Protein AF-D4D9A5-F1 (afdb_monomer)

Structure (mmCIF, N/CA/C/O backbone):
data_AF-D4D9A5-F1
#
_entry.id   AF-D4D9A5-F1
#
loop_
_atom_site.group_PDB
_atom_site.id
_atom_site.type_symbol
_atom_site.label_atom_id
_atom_site.label_alt_id
_atom_site.label_comp_id
_atom_site.label_asym_id
_atom_site.label_entity_id
_atom_site.label_seq_id
_atom_site.pdbx_PDB_ins_code
_atom_site.Cartn_x
_atom_site.Cartn_y
_atom_site.Cartn_z
_atom_site.occupancy
_atom_site.B_iso_or_equiv
_atom_site.auth_seq_id
_atom_site.auth_comp_id
_atom_site.auth_asym_id
_atom_site.auth_atom_id
_atom_site.pdbx_PDB_model_num
ATOM 1 N N . MET A 1 1 ? -16.777 16.433 31.630 1.00 54.97 1 MET A N 1
ATOM 2 C CA . MET A 1 1 ? -17.480 15.989 30.402 1.00 54.97 1 MET A CA 1
ATOM 3 C C . MET A 1 1 ? -18.555 14.936 30.682 1.00 54.97 1 MET A C 1
ATOM 5 O O . MET A 1 1 ? -19.695 15.190 30.323 1.00 54.97 1 MET A O 1
ATOM 9 N N . CYS A 1 2 ? -18.272 13.826 31.382 1.00 53.94 2 CYS A N 1
ATOM 10 C CA . CYS A 1 2 ? -19.287 12.786 31.656 1.00 53.94 2 CYS A CA 1
ATOM 11 C C . CYS A 1 2 ? -20.525 13.278 32.438 1.00 53.94 2 CYS A C 1
ATOM 13 O O . CYS A 1 2 ? -21.640 12.906 32.089 1.00 53.94 2 CYS A O 1
ATOM 15 N N . PHE A 1 3 ? -20.365 14.172 33.424 1.00 57.56 3 PHE A N 1
ATOM 16 C CA . PHE A 1 3 ? -21.502 14.730 34.181 1.00 57.56 3 PHE A CA 1
ATOM 17 C C . PHE A 1 3 ? -22.459 15.579 33.328 1.00 57.56 3 PHE A C 1
ATOM 19 O O . PHE A 1 3 ? -23.671 15.504 33.504 1.00 57.56 3 PHE A O 1
ATOM 26 N N . LEU A 1 4 ? -21.934 16.336 32.356 1.00 66.25 4 LEU A N 1
ATOM 27 C CA . LEU A 1 4 ? -22.755 17.142 31.445 1.00 66.25 4 LEU A CA 1
ATOM 28 C C . LEU A 1 4 ? -23.600 16.250 30.519 1.00 66.25 4 LEU A C 1
ATOM 30 O O . LEU A 1 4 ? -24.736 16.579 30.185 1.00 66.25 4 LEU A O 1
ATOM 34 N N . TYR A 1 5 ? -23.036 15.106 30.128 1.00 69.31 5 TYR A N 1
ATOM 35 C CA . TYR A 1 5 ? -23.661 14.153 29.221 1.00 69.31 5 TYR A CA 1
ATOM 36 C C . TYR A 1 5 ? -24.797 13.370 29.894 1.00 69.31 5 TYR A C 1
ATOM 38 O O . TYR A 1 5 ? -25.892 13.281 29.342 1.00 69.31 5 TYR A O 1
ATOM 46 N N . ILE A 1 6 ? -24.588 12.896 31.128 1.00 75.19 6 ILE A N 1
ATOM 47 C CA . ILE A 1 6 ? -25.651 12.263 31.929 1.00 75.19 6 ILE A CA 1
ATOM 48 C C . ILE A 1 6 ? -26.797 13.259 32.173 1.00 75.19 6 ILE A C 1
ATOM 50 O O . ILE A 1 6 ? -27.965 12.909 32.026 1.00 75.19 6 ILE A O 1
ATOM 54 N N . GLY A 1 7 ? -26.481 14.532 32.442 1.00 73.94 7 GLY A N 1
ATOM 55 C CA . GLY A 1 7 ? -27.490 15.584 32.593 1.00 73.94 7 GLY A CA 1
ATOM 56 C C . GLY A 1 7 ? -28.315 15.861 31.327 1.00 73.94 7 GLY A C 1
ATOM 57 O O . GLY A 1 7 ? -29.441 16.345 31.422 1.00 73.94 7 GLY A O 1
ATOM 58 N N . ALA A 1 8 ? -27.804 15.559 30.130 1.00 79.12 8 ALA A N 1
ATOM 59 C CA . ALA A 1 8 ? -28.603 15.616 28.905 1.00 79.12 8 ALA A CA 1
ATOM 60 C C . ALA A 1 8 ? -29.597 14.444 28.822 1.00 79.12 8 ALA A C 1
ATOM 62 O O . ALA A 1 8 ? -30.753 14.664 28.478 1.00 79.12 8 ALA A O 1
ATOM 63 N N . PHE A 1 9 ? -29.185 13.233 29.205 1.00 81.75 9 PHE A N 1
ATOM 64 C CA . PHE A 1 9 ? -30.050 12.045 29.184 1.00 81.75 9 PHE A CA 1
ATOM 65 C C . PHE A 1 9 ? -31.222 12.185 30.149 1.00 81.75 9 PHE A C 1
ATOM 67 O O . PHE A 1 9 ? -32.357 11.914 29.771 1.00 81.75 9 PHE A O 1
ATOM 74 N N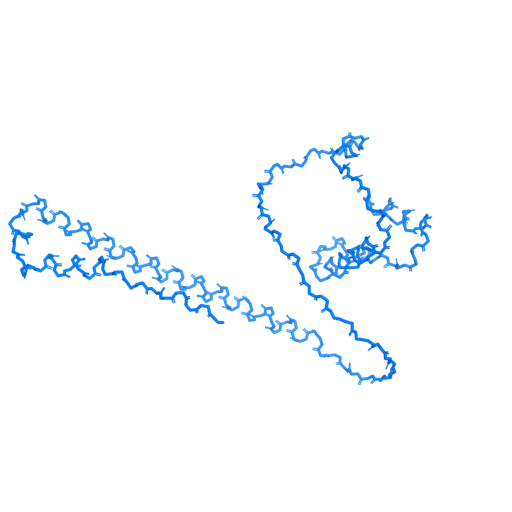 . VAL A 1 10 ? -30.962 12.705 31.351 1.00 80.31 10 VAL A N 1
ATOM 75 C CA . VAL A 1 10 ? -32.009 12.965 32.350 1.00 80.31 10 VAL A CA 1
ATOM 76 C C . VAL A 1 10 ? -33.008 14.012 31.849 1.00 80.31 10 VAL A C 1
ATOM 78 O O . VAL A 1 10 ? -34.214 13.814 31.954 1.00 80.31 10 VAL A O 1
ATOM 81 N N . ARG A 1 11 ? -32.536 15.114 31.246 1.00 82.56 11 ARG A N 1
ATOM 82 C CA . ARG A 1 11 ? -33.424 16.169 30.718 1.00 82.56 11 ARG A CA 1
ATOM 83 C C . ARG A 1 11 ? -34.292 15.703 29.552 1.00 82.56 11 ARG A C 1
ATOM 85 O O . ARG A 1 11 ? -35.411 16.182 29.411 1.00 82.56 11 ARG A O 1
ATOM 92 N N . HIS A 1 12 ? -33.774 14.797 28.730 1.00 80.56 12 HIS A N 1
ATOM 93 C CA . HIS A 1 12 ? -34.484 14.252 27.576 1.00 80.56 12 HIS A CA 1
ATOM 94 C C . HIS A 1 12 ? -35.182 12.914 27.867 1.00 80.56 12 HIS A C 1
ATOM 96 O O . HIS A 1 12 ? -35.665 12.291 26.928 1.00 80.56 12 HIS A O 1
ATOM 102 N N . GLN A 1 13 ? -35.259 12.497 29.141 1.00 82.00 13 GLN A N 1
ATOM 103 C CA . GLN A 1 13 ? -35.920 11.258 29.582 1.00 82.00 13 GLN A CA 1
ATOM 104 C C . GLN A 1 13 ? -35.441 10.021 28.802 1.00 82.00 13 GLN A C 1
ATOM 106 O O . GLN A 1 13 ? -36.220 9.180 28.361 1.00 82.00 13 GLN A O 1
ATOM 111 N N . ILE A 1 14 ? -34.128 9.935 28.581 1.00 83.25 14 ILE A N 1
ATOM 112 C CA . ILE A 1 14 ? -33.502 8.787 27.930 1.00 83.25 14 ILE A CA 1
ATOM 113 C C . ILE A 1 14 ? -33.142 7.770 29.017 1.00 83.25 14 ILE A C 1
ATOM 115 O O . ILE A 1 14 ? -32.101 7.891 29.663 1.00 83.25 14 ILE A O 1
ATOM 119 N N . ASP A 1 15 ? -33.965 6.731 29.169 1.00 75.81 15 ASP A N 1
ATOM 120 C CA . ASP A 1 15 ? -33.827 5.692 30.210 1.00 75.81 15 ASP A CA 1
ATOM 121 C C . ASP A 1 15 ? -32.641 4.729 30.011 1.00 75.81 15 ASP A C 1
ATOM 123 O O . ASP A 1 15 ? -32.442 3.787 30.782 1.00 75.81 15 ASP A O 1
ATOM 127 N N . ARG A 1 16 ? -31.820 4.929 28.972 1.00 78.94 16 ARG A N 1
ATOM 128 C CA . ARG A 1 16 ? -30.670 4.058 28.711 1.00 78.94 16 ARG A CA 1
ATOM 129 C C . ARG A 1 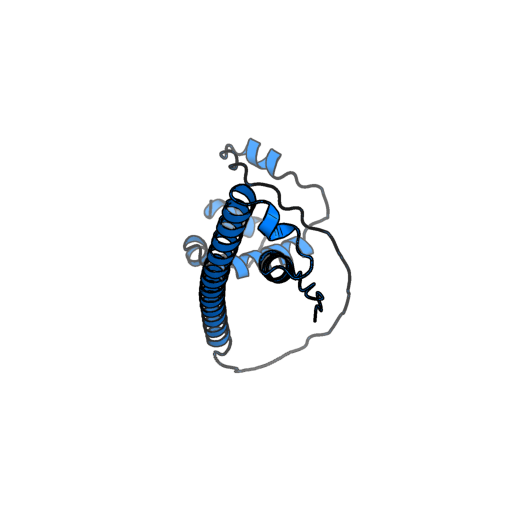16 ? -29.515 4.391 29.666 1.00 78.94 16 ARG A C 1
ATOM 131 O O . ARG A 1 16 ? -28.959 5.488 29.569 1.00 78.94 16 ARG A O 1
ATOM 138 N N . PRO A 1 17 ? -29.068 3.445 30.516 1.00 78.31 17 PRO A N 1
ATOM 139 C CA . PRO A 1 17 ? -27.918 3.672 31.381 1.00 78.31 17 PRO A CA 1
ATOM 140 C C . PRO A 1 17 ? -26.644 3.811 30.540 1.00 78.31 17 PRO A C 1
ATOM 142 O O . PRO A 1 17 ? -26.348 2.974 29.686 1.00 78.31 17 PRO A O 1
ATOM 145 N N . VAL A 1 18 ? -25.878 4.877 30.782 1.00 83.19 18 VAL A N 1
ATOM 146 C CA . VAL A 1 18 ? -24.609 5.134 30.087 1.00 83.19 18 VAL A CA 1
ATOM 147 C C . VAL A 1 18 ? -23.481 4.382 30.810 1.00 83.19 18 VAL A C 1
ATOM 149 O O . VAL A 1 18 ? -23.207 4.695 31.972 1.00 83.19 18 VAL A O 1
ATOM 152 N N . PRO A 1 19 ? -22.783 3.425 30.167 1.00 84.62 19 PRO A N 1
ATOM 153 C CA . PRO A 1 19 ? -21.727 2.636 30.807 1.00 84.62 19 PRO A CA 1
ATOM 154 C C . PRO A 1 19 ? -20.405 3.423 30.917 1.00 84.62 19 PRO A C 1
ATOM 156 O O . PRO A 1 19 ? -19.396 3.085 30.300 1.00 84.62 19 PRO A O 1
ATOM 159 N N . VAL A 1 20 ? -20.389 4.491 31.722 1.00 85.62 20 VAL A N 1
ATOM 160 C CA . VAL A 1 20 ? -19.269 5.455 31.814 1.00 85.62 20 VAL A CA 1
ATOM 161 C C . VAL A 1 20 ? -17.930 4.791 32.147 1.00 85.62 20 VAL A C 1
ATOM 163 O O . VAL A 1 20 ? -16.912 5.131 31.548 1.00 85.62 20 VAL A O 1
ATOM 166 N N . GLN A 1 21 ? -17.925 3.829 33.075 1.00 86.25 21 GLN A N 1
ATOM 167 C CA . GLN A 1 21 ? -16.709 3.125 33.510 1.00 86.25 21 GLN A CA 1
ATOM 168 C C . GLN A 1 21 ? -16.069 2.281 32.402 1.00 86.25 21 GLN A C 1
ATOM 170 O O . GLN A 1 21 ? -14.864 2.031 32.432 1.00 86.25 21 GLN A O 1
ATOM 175 N N . SER A 1 22 ? -16.860 1.850 31.423 1.00 85.25 22 SER A N 1
ATOM 176 C CA . SER A 1 22 ? -16.371 1.110 30.262 1.00 85.25 22 SER A CA 1
ATOM 177 C C . SER A 1 22 ? -15.905 2.065 29.163 1.00 85.25 22 SER A C 1
ATOM 179 O O . SER A 1 22 ? -14.823 1.888 28.607 1.00 85.25 22 SER A O 1
ATOM 181 N N . LEU A 1 23 ? -16.664 3.140 28.922 1.00 85.19 23 LEU A N 1
ATOM 182 C CA . LEU A 1 23 ? -16.341 4.150 27.908 1.00 85.19 23 LEU A CA 1
ATOM 183 C C . LEU A 1 23 ? -15.037 4.900 28.219 1.00 85.19 23 LEU A C 1
ATOM 185 O O . LEU A 1 23 ? -14.244 5.154 27.314 1.00 85.19 23 LEU A O 1
ATOM 189 N N . ILE A 1 24 ? -14.758 5.202 29.495 1.00 89.31 24 ILE A N 1
ATOM 190 C CA . ILE A 1 24 ? -13.523 5.907 29.890 1.00 89.31 24 ILE A CA 1
ATOM 191 C C . ILE A 1 24 ? -12.255 5.075 29.664 1.00 89.31 24 ILE A C 1
ATOM 193 O O . ILE A 1 24 ? -11.174 5.630 29.495 1.00 89.31 24 ILE A O 1
ATOM 197 N N . LYS A 1 25 ? -12.377 3.743 29.619 1.00 88.25 25 LYS A N 1
ATOM 198 C CA . LYS A 1 25 ? -11.259 2.836 29.317 1.00 88.25 25 LYS A CA 1
ATOM 199 C C . LYS A 1 25 ? -10.943 2.775 27.821 1.00 88.25 25 LYS A C 1
ATOM 201 O O . LYS A 1 25 ? -10.041 2.043 27.427 1.00 88.25 25 LYS A O 1
ATOM 206 N N . CYS A 1 26 ? -11.693 3.507 26.992 1.00 83.56 26 CYS A N 1
ATOM 207 C CA . CYS A 1 26 ? -11.536 3.571 25.541 1.00 83.56 26 CYS A CA 1
ATOM 208 C C . CYS A 1 26 ? -11.555 2.198 24.849 1.00 83.56 26 CYS A C 1
ATOM 210 O O . CYS A 1 26 ? -10.945 2.014 23.794 1.00 83.56 26 CYS A O 1
ATOM 212 N N . ARG A 1 27 ? -12.268 1.219 25.419 1.00 86.94 27 ARG A N 1
ATOM 213 C CA . ARG A 1 27 ? -12.383 -0.111 24.822 1.00 86.94 27 ARG A CA 1
ATOM 214 C C . ARG A 1 27 ? -13.246 -0.039 23.562 1.00 86.94 27 ARG A C 1
ATOM 216 O O . ARG A 1 27 ? -14.359 0.479 23.592 1.00 86.94 27 ARG A O 1
ATOM 223 N N . MET A 1 28 ? -12.746 -0.607 22.463 1.00 82.94 28 MET A N 1
ATOM 224 C CA . MET A 1 28 ? -13.393 -0.527 21.145 1.00 82.94 28 MET A CA 1
ATOM 225 C C . MET A 1 28 ? -14.834 -1.055 21.149 1.00 82.94 28 MET A C 1
ATOM 227 O O . MET A 1 28 ? -15.714 -0.423 20.582 1.00 82.94 28 MET A O 1
ATOM 231 N N . GLN A 1 29 ? -15.075 -2.187 21.813 1.00 86.94 29 GLN A N 1
ATOM 232 C CA . GLN A 1 29 ? -16.387 -2.841 21.854 1.00 86.94 29 GLN A CA 1
ATOM 233 C C . GLN A 1 29 ? -17.444 -1.967 22.547 1.00 86.94 29 GLN A C 1
ATOM 235 O O . GLN A 1 29 ? -18.483 -1.682 21.958 1.00 86.94 29 GLN A O 1
ATOM 240 N N . ASP A 1 30 ? -17.137 -1.460 23.745 1.00 86.38 30 ASP A N 1
ATOM 241 C CA . ASP A 1 30 ? -18.063 -0.625 24.520 1.00 86.38 30 ASP A CA 1
ATOM 242 C C . ASP A 1 30 ? -18.349 0.710 23.808 1.00 86.38 30 ASP A C 1
ATOM 244 O O . ASP A 1 30 ? -19.488 1.176 23.760 1.00 86.38 30 ASP A O 1
ATOM 248 N N . ASN A 1 31 ? -17.319 1.309 23.197 1.00 88.94 31 ASN A N 1
ATOM 249 C CA . ASN A 1 31 ? -17.465 2.535 22.413 1.00 88.94 31 ASN A CA 1
ATOM 250 C C . ASN A 1 31 ? -18.299 2.318 21.145 1.00 88.94 31 ASN A C 1
ATOM 252 O O . ASN A 1 31 ? -19.144 3.151 20.816 1.00 88.94 31 ASN A O 1
ATOM 256 N N . LEU A 1 32 ? -18.085 1.211 20.433 1.00 90.31 32 LEU A N 1
ATOM 257 C CA . LEU A 1 32 ? -18.800 0.916 19.195 1.00 90.31 32 LEU A CA 1
ATOM 258 C C . LEU A 1 32 ? -20.279 0.617 19.458 1.00 90.31 32 LEU A C 1
ATOM 260 O O . LEU A 1 32 ? -21.134 1.177 18.773 1.00 90.31 32 LEU A O 1
ATOM 264 N N . GLU A 1 33 ? -20.597 -0.191 20.472 1.00 89.00 33 GLU A N 1
ATOM 265 C CA . GLU A 1 33 ? -21.984 -0.465 20.873 1.00 89.00 33 GLU A CA 1
ATOM 266 C C . GLU A 1 33 ? -22.716 0.828 21.270 1.00 89.00 33 GLU A C 1
ATOM 268 O O . GLU A 1 33 ? -23.883 1.057 20.926 1.00 89.00 33 GLU A O 1
ATOM 273 N N . PHE A 1 34 ? -22.017 1.718 21.973 1.00 88.38 34 PHE A N 1
ATOM 274 C CA . PHE A 1 34 ? -22.566 3.005 22.359 1.00 88.38 34 PHE A CA 1
ATOM 275 C C . PHE A 1 34 ? -22.833 3.914 21.148 1.00 88.38 34 PHE A C 1
ATOM 277 O O . PHE A 1 34 ? -23.926 4.476 21.037 1.00 88.38 34 PHE A O 1
ATOM 284 N N . LEU A 1 35 ? -21.893 4.001 20.201 1.00 89.31 35 LEU A N 1
ATOM 285 C CA . LEU A 1 35 ? -22.040 4.787 18.970 1.00 89.31 35 LEU A CA 1
ATOM 286 C C . LEU A 1 35 ? -23.138 4.252 18.044 1.00 89.31 35 LEU A C 1
ATOM 288 O O . LEU A 1 35 ? -23.902 5.043 17.491 1.00 89.31 35 LEU A O 1
ATOM 292 N N . GLN A 1 36 ? -23.259 2.931 17.899 1.00 89.69 36 GLN A N 1
ATOM 293 C CA . GLN A 1 36 ? -24.321 2.305 17.103 1.00 89.69 36 GLN A CA 1
ATOM 294 C C . GLN A 1 36 ? -25.707 2.703 17.613 1.00 89.69 36 GLN A C 1
ATOM 296 O O . GLN A 1 36 ? -26.602 3.041 16.834 1.00 89.69 36 GLN A O 1
ATOM 301 N N . TRP A 1 37 ? -25.877 2.724 18.933 1.00 90.44 37 TRP A N 1
ATOM 302 C CA . TRP A 1 37 ? -27.119 3.194 19.525 1.00 90.44 37 TRP A CA 1
ATOM 303 C C . TRP A 1 37 ? -27.328 4.700 19.336 1.00 90.44 37 TRP A C 1
ATOM 305 O O . TRP A 1 37 ? -28.439 5.091 18.982 1.00 90.44 37 TRP A O 1
ATOM 315 N N . ILE A 1 38 ? -26.294 5.538 19.505 1.00 89.94 38 ILE A N 1
ATOM 316 C CA . ILE A 1 38 ? -26.411 6.987 19.250 1.00 89.94 38 ILE A CA 1
ATOM 317 C C . ILE A 1 38 ? -26.873 7.232 17.816 1.00 89.94 38 ILE A C 1
ATOM 319 O O . ILE A 1 38 ? -27.766 8.047 17.605 1.00 89.94 38 ILE A O 1
ATOM 323 N N . LYS A 1 39 ? -26.314 6.510 16.837 1.00 89.06 39 LYS A N 1
ATOM 324 C CA . LYS A 1 39 ? -26.726 6.626 15.435 1.00 89.06 39 LYS A CA 1
ATOM 325 C C . LYS A 1 39 ? -28.200 6.279 15.257 1.00 89.06 39 LYS A C 1
ATOM 327 O O . LYS A 1 39 ? -28.934 7.055 14.656 1.00 89.06 39 LYS A O 1
ATOM 332 N N . ARG A 1 40 ? -28.651 5.163 15.832 1.00 87.62 40 ARG A N 1
ATOM 333 C CA . ARG A 1 40 ? -30.063 4.763 15.777 1.00 87.62 40 ARG A CA 1
ATOM 334 C C . ARG A 1 40 ? -30.983 5.789 16.444 1.00 87.62 40 ARG A C 1
ATOM 336 O O . ARG A 1 40 ? -32.047 6.076 15.911 1.00 87.62 40 ARG A O 1
ATOM 343 N N . HIS A 1 41 ? -30.587 6.332 17.591 1.00 87.06 41 HIS A N 1
ATOM 344 C CA . HIS A 1 41 ? -31.337 7.382 18.276 1.00 87.06 41 HIS A CA 1
ATOM 345 C C . HIS A 1 41 ? -31.387 8.663 17.428 1.00 87.06 41 HIS A C 1
ATOM 347 O O . HIS A 1 41 ? -32.447 9.252 17.255 1.00 87.06 41 HIS A O 1
ATOM 353 N N . TRP A 1 42 ? -30.260 9.078 16.849 1.00 87.50 42 TRP A N 1
ATOM 354 C CA . TRP A 1 42 ? -30.200 10.229 15.950 1.00 87.50 42 TRP A CA 1
ATOM 355 C C . TRP A 1 42 ? -31.148 10.063 14.763 1.00 87.50 42 TRP A C 1
ATOM 357 O O . TRP A 1 42 ? -31.962 10.940 14.511 1.00 87.50 42 TRP A O 1
ATOM 367 N N . ASP A 1 43 ? -31.118 8.912 14.097 1.00 88.44 43 ASP A N 1
ATOM 368 C CA . ASP A 1 43 ? -31.969 8.652 12.931 1.00 88.44 43 ASP A CA 1
ATOM 369 C C . ASP A 1 43 ? -33.465 8.692 13.249 1.00 88.44 43 ASP A C 1
ATOM 371 O O . ASP A 1 43 ? -34.268 9.029 12.386 1.00 88.44 43 ASP A O 1
ATOM 375 N N . GLN A 1 44 ? -33.846 8.337 14.476 1.00 89.25 44 GLN A N 1
ATOM 376 C CA . GLN A 1 44 ? -35.244 8.310 14.905 1.00 89.25 44 GLN A CA 1
ATOM 377 C C . GLN A 1 44 ? -35.766 9.682 15.334 1.00 89.25 44 GLN A C 1
ATOM 379 O O . GLN A 1 44 ? -36.937 9.977 15.111 1.00 89.25 44 GLN A O 1
ATOM 384 N N . TYR A 1 45 ? -34.924 10.500 15.967 1.00 86.31 45 TYR A N 1
ATOM 385 C CA . TYR A 1 45 ? -35.357 11.736 16.626 1.00 86.31 45 TYR A CA 1
ATOM 386 C C . TYR A 1 45 ? -34.863 13.014 15.944 1.00 86.31 45 TYR A C 1
ATOM 388 O O . TYR A 1 45 ? -35.251 14.105 16.360 1.00 86.31 45 TYR A O 1
ATOM 396 N N . TYR A 1 46 ? -34.008 12.921 14.923 1.00 87.94 46 TYR A N 1
ATOM 397 C CA . TYR A 1 46 ? -33.509 14.100 14.229 1.00 87.94 46 TYR A CA 1
ATOM 398 C C . TYR A 1 46 ? -34.554 14.658 13.249 1.00 87.94 46 TYR A C 1
ATOM 400 O O . TYR A 1 46 ? -34.911 13.976 12.290 1.00 87.94 46 TYR A O 1
ATOM 408 N N . PRO A 1 47 ? -35.012 15.913 13.425 1.00 86.31 47 PRO A N 1
ATOM 409 C CA . PRO A 1 47 ? -36.064 16.499 12.594 1.00 86.31 47 PRO A CA 1
ATOM 410 C C . PRO A 1 47 ? -35.579 16.971 11.209 1.00 86.31 47 PRO A C 1
ATOM 412 O O . PRO A 1 47 ? -36.375 17.519 10.454 1.00 86.31 47 PRO A O 1
ATOM 415 N N . GLY A 1 48 ? -34.295 16.783 10.866 1.00 81.00 48 GLY A N 1
ATOM 416 C CA . GLY A 1 48 ? -33.755 17.089 9.533 1.00 81.00 48 GLY A CA 1
ATOM 417 C C . GLY A 1 48 ? -33.292 18.535 9.300 1.00 81.00 48 GLY A C 1
ATOM 418 O O . GLY A 1 48 ? -33.256 18.972 8.156 1.00 81.00 48 GLY A O 1
ATOM 419 N N . GLY A 1 49 ? -32.954 19.289 10.353 1.00 88.00 49 GLY A N 1
ATOM 420 C CA . GLY A 1 49 ? -32.418 20.656 10.229 1.00 88.00 49 GLY A CA 1
ATOM 421 C C . GLY A 1 49 ? -30.925 20.715 9.877 1.00 88.00 49 GLY A C 1
ATOM 422 O O . GLY A 1 49 ? -30.270 19.690 9.752 1.00 88.00 49 GLY A O 1
ATOM 423 N N . GLU A 1 50 ? -30.355 21.914 9.767 1.00 86.81 50 GLU A N 1
ATOM 424 C CA . GLU A 1 50 ? -28.898 22.089 9.687 1.00 86.81 50 GLU A CA 1
ATOM 425 C C . GLU A 1 50 ? -28.290 22.158 11.097 1.00 86.81 50 GLU A C 1
ATOM 427 O O . GLU A 1 50 ? -28.824 22.817 11.993 1.00 86.81 50 GLU A O 1
ATOM 432 N N . TYR A 1 51 ? -27.169 21.466 11.320 1.00 86.69 51 TYR A N 1
ATOM 433 C CA . TYR A 1 51 ? -26.446 21.487 12.594 1.00 86.69 51 TYR A CA 1
ATOM 434 C C . TYR A 1 51 ? -24.976 21.871 12.386 1.00 86.69 51 TYR A C 1
ATOM 436 O O . TYR A 1 51 ? -24.170 21.054 11.945 1.00 86.69 51 TYR A O 1
ATOM 444 N N . ASP A 1 52 ? -24.611 23.103 12.757 1.00 86.62 52 ASP A N 1
ATOM 445 C CA . ASP A 1 52 ? -23.216 23.560 12.747 1.00 86.62 52 ASP A CA 1
ATOM 446 C C . ASP A 1 52 ? -22.509 23.231 14.074 1.00 86.62 52 ASP A C 1
ATOM 448 O O . ASP A 1 52 ? -22.610 23.939 15.083 1.00 86.62 52 ASP A O 1
ATOM 452 N N . ALA A 1 53 ? -21.742 22.142 14.066 1.00 80.81 53 ALA A N 1
ATOM 453 C CA . ALA A 1 53 ? -20.958 21.705 15.217 1.00 80.81 53 ALA A CA 1
ATOM 454 C C . ALA A 1 53 ? -19.762 22.629 15.536 1.00 80.81 53 ALA A C 1
ATOM 456 O O . ALA A 1 53 ? -19.336 22.709 16.695 1.00 80.81 53 ALA A O 1
ATOM 457 N N . VAL A 1 54 ? -19.199 23.316 14.537 1.00 81.50 54 VAL A N 1
ATOM 458 C CA . VAL A 1 54 ? -17.984 24.133 14.684 1.00 81.50 54 VAL A CA 1
ATOM 459 C C . VAL A 1 54 ? -18.318 25.451 15.371 1.00 81.50 54 VAL A C 1
ATOM 461 O O . VAL A 1 54 ? -17.645 25.813 16.344 1.00 81.50 54 VAL A O 1
ATOM 464 N N . ALA A 1 55 ? -19.385 26.132 14.944 1.00 84.56 55 ALA A N 1
ATOM 465 C CA . ALA A 1 55 ? -19.856 27.348 15.610 1.00 84.56 55 ALA A CA 1
ATOM 466 C C . ALA A 1 55 ? -20.220 27.087 17.081 1.00 84.56 55 ALA A C 1
ATOM 468 O O . ALA A 1 55 ? -19.839 27.852 17.970 1.00 84.56 55 ALA A O 1
ATOM 469 N N . ARG A 1 56 ? -20.872 25.952 17.365 1.00 82.50 56 ARG A N 1
ATOM 470 C CA . ARG A 1 56 ? -21.251 25.546 18.730 1.00 82.50 56 ARG A CA 1
ATOM 471 C C . ARG A 1 56 ? -20.048 25.318 19.645 1.00 82.50 56 ARG A C 1
ATOM 473 O O . ARG A 1 56 ? -20.115 25.660 20.823 1.00 82.50 56 ARG A O 1
ATOM 480 N N . ARG A 1 57 ? -18.953 24.760 19.116 1.00 78.50 57 ARG A N 1
ATOM 481 C CA . ARG A 1 57 ? -17.718 24.514 19.877 1.00 78.50 57 ARG A CA 1
ATOM 482 C C . ARG A 1 57 ? -16.927 25.799 20.140 1.00 78.50 57 ARG A C 1
ATOM 484 O O . ARG A 1 57 ? -16.364 25.948 21.223 1.00 78.50 57 ARG A O 1
ATOM 491 N N . LYS A 1 58 ? -16.918 26.744 19.190 1.00 72.06 58 LYS A N 1
ATOM 492 C CA . LYS A 1 58 ? -16.293 28.069 19.382 1.00 72.06 58 LYS A CA 1
ATOM 493 C C . LYS A 1 58 ? -16.932 28.838 20.545 1.00 72.06 58 LYS A C 1
ATOM 495 O O . LYS A 1 58 ? -16.217 29.474 21.309 1.00 72.06 58 LYS A O 1
ATOM 500 N N . GLY A 1 59 ? -18.246 28.703 20.738 1.00 61.56 59 GLY A N 1
ATOM 501 C CA . GLY A 1 59 ? -18.956 29.290 21.881 1.00 61.56 59 GLY A CA 1
ATOM 502 C C . GLY A 1 59 ? -18.706 28.606 23.234 1.00 61.56 59 GLY A C 1
ATOM 503 O O . GLY A 1 59 ? -19.084 29.160 24.260 1.00 61.56 59 GLY A O 1
ATOM 504 N N . SER A 1 60 ? -18.080 27.420 23.265 1.00 63.81 60 SER A N 1
ATOM 505 C CA . SER A 1 60 ? -17.847 26.642 24.494 1.00 63.81 60 SER A CA 1
ATOM 506 C C . SER A 1 60 ? -16.399 26.680 25.003 1.00 63.81 60 SER A C 1
ATOM 508 O O . SER A 1 60 ? -16.062 25.905 25.896 1.00 63.81 60 SER A O 1
ATOM 510 N N . GLY A 1 61 ? -15.527 27.517 24.421 1.00 58.09 61 GLY A N 1
ATOM 511 C CA . GLY A 1 61 ? -14.131 27.688 24.859 1.00 58.09 61 GLY A CA 1
ATOM 512 C C . GLY A 1 61 ? -13.231 26.454 24.689 1.00 58.09 61 GLY A C 1
ATOM 513 O O . GLY A 1 61 ? -12.181 26.370 25.319 1.00 58.09 61 GLY A O 1
ATOM 514 N N . ALA A 1 62 ? -13.633 25.473 23.874 1.00 56.44 62 ALA A N 1
ATOM 515 C CA . ALA A 1 62 ? -12.847 24.259 23.655 1.00 56.44 62 ALA A CA 1
ATOM 516 C C . ALA A 1 62 ? -11.718 24.504 22.630 1.00 56.44 62 ALA A C 1
ATOM 518 O O . ALA A 1 62 ? -11.944 25.222 21.651 1.00 56.44 62 ALA A O 1
ATOM 519 N N . PRO A 1 63 ? -10.526 23.897 22.809 1.00 55.09 63 PRO A N 1
ATOM 520 C CA . PRO A 1 63 ? -9.398 24.094 21.904 1.00 55.09 63 PRO A CA 1
ATOM 521 C C . PRO A 1 63 ? -9.732 23.631 20.473 1.00 55.09 63 PRO A C 1
ATOM 523 O O . PRO A 1 63 ? -10.511 22.681 20.293 1.00 55.09 63 PRO A O 1
ATOM 526 N N . PRO A 1 64 ? -9.177 24.300 19.444 1.00 57.09 64 PRO A N 1
ATOM 527 C CA . PRO A 1 64 ? -9.442 23.956 18.053 1.00 57.09 64 PRO A CA 1
ATOM 528 C C . PRO A 1 64 ? -8.938 22.535 17.739 1.00 57.09 64 PRO A C 1
ATOM 530 O O . PRO A 1 64 ? -7.896 22.128 18.258 1.00 57.09 64 PRO A O 1
ATOM 533 N N . PRO A 1 65 ? -9.659 21.754 16.913 1.00 55.47 65 PRO A N 1
ATOM 534 C CA . PRO A 1 65 ? -9.177 20.447 16.484 1.00 55.47 65 PRO A CA 1
ATOM 535 C C . PRO A 1 65 ? -7.919 20.605 15.618 1.00 55.47 65 PRO A C 1
ATOM 537 O O . PRO A 1 65 ? -7.861 21.483 14.758 1.00 55.47 65 PRO A O 1
ATOM 540 N N . ALA A 1 66 ? -6.927 19.736 15.829 1.00 54.66 66 ALA A N 1
ATOM 541 C CA . ALA A 1 66 ? -5.7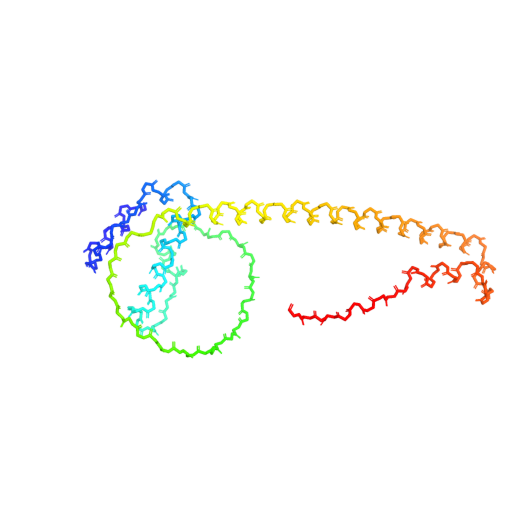96 19.601 14.918 1.00 54.66 66 ALA A CA 1
ATOM 542 C C . ALA A 1 66 ? -6.315 19.185 13.531 1.00 54.66 66 ALA A C 1
ATOM 544 O O . ALA A 1 66 ? -7.139 18.275 13.423 1.00 54.66 66 ALA A O 1
ATOM 545 N N . ALA A 1 67 ? -5.865 19.874 12.482 1.00 49.56 67 ALA A N 1
ATOM 546 C CA . ALA A 1 67 ? -6.264 19.615 11.105 1.00 49.56 67 ALA A CA 1
ATOM 547 C C . ALA A 1 67 ? -5.813 18.206 10.669 1.00 49.56 67 ALA A C 1
ATOM 549 O O . ALA A 1 67 ? -4.655 17.993 10.326 1.00 49.56 67 ALA A O 1
ATOM 550 N N . GLY A 1 68 ? -6.731 17.238 10.707 1.00 45.00 68 GLY A N 1
ATOM 551 C CA . GLY A 1 68 ? -6.566 15.904 10.129 1.00 45.00 68 GLY A CA 1
ATOM 552 C C . GLY A 1 68 ? -7.324 15.825 8.806 1.00 45.00 68 GLY A C 1
ATOM 553 O O . GLY A 1 68 ? -8.523 16.093 8.774 1.00 45.00 68 GLY A O 1
ATOM 554 N N . GLY A 1 69 ? -6.602 15.520 7.727 1.00 43.69 69 GLY A N 1
ATOM 555 C CA . GLY A 1 69 ? -7.038 15.642 6.336 1.00 43.69 69 GLY A CA 1
ATOM 556 C C . GLY A 1 69 ? -8.356 14.952 5.970 1.00 43.69 69 GLY A C 1
ATOM 557 O O . GLY A 1 69 ? -8.706 13.883 6.470 1.00 43.69 69 GLY A O 1
ATOM 558 N N . ALA A 1 70 ? -9.063 15.594 5.041 1.00 44.25 70 ALA A N 1
ATOM 559 C CA . ALA A 1 70 ? -10.289 15.118 4.426 1.00 44.25 70 ALA A CA 1
ATOM 560 C C . ALA A 1 70 ? -10.086 13.756 3.744 1.00 44.25 70 ALA A C 1
ATOM 56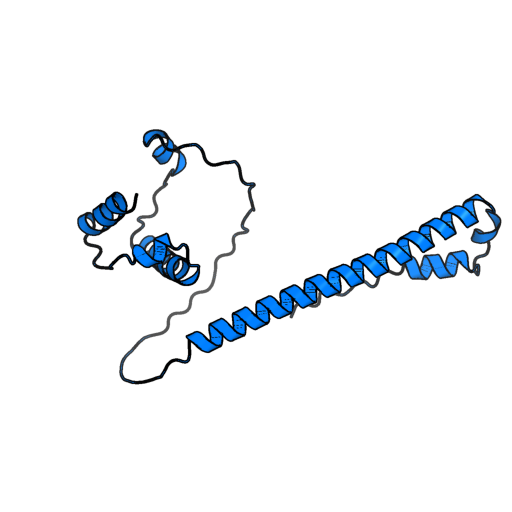2 O O . ALA A 1 70 ? -9.186 13.583 2.925 1.00 44.25 70 ALA A O 1
ATOM 563 N N . ARG A 1 71 ? -10.975 12.803 4.031 1.00 42.06 71 ARG A N 1
ATOM 564 C CA . ARG A 1 71 ? -11.228 11.666 3.144 1.00 42.06 71 ARG A CA 1
ATOM 565 C C . ARG A 1 71 ? -12.664 11.770 2.653 1.00 42.06 71 ARG A C 1
ATOM 567 O O . ARG A 1 71 ? -13.603 11.607 3.427 1.00 42.06 71 ARG A O 1
ATOM 574 N N . SER A 1 72 ? -12.797 12.113 1.376 1.00 42.34 72 SER A N 1
ATOM 575 C CA . SER A 1 72 ? -14.053 12.189 0.637 1.00 42.34 72 SER A CA 1
ATOM 576 C C . SER A 1 72 ? -14.774 10.841 0.680 1.00 42.34 72 SER A C 1
ATOM 578 O O . SER A 1 72 ? -14.278 9.850 0.152 1.00 42.34 72 SER A O 1
ATOM 580 N N . GLY A 1 73 ? -15.938 10.799 1.329 1.00 41.12 73 GLY A N 1
ATOM 581 C CA . GLY A 1 73 ? -16.841 9.654 1.285 1.00 41.12 73 GLY A CA 1
ATOM 582 C C . GLY A 1 73 ? -17.772 9.790 0.088 1.00 41.12 73 GLY A C 1
ATOM 583 O O . GLY A 1 73 ? -18.594 10.704 0.052 1.00 41.12 73 GLY A O 1
ATOM 584 N N . THR A 1 74 ? -17.623 8.897 -0.891 1.00 38.00 74 THR A N 1
ATOM 585 C CA . THR A 1 74 ? -18.568 8.777 -2.001 1.00 38.00 74 THR A CA 1
ATOM 586 C C . THR A 1 74 ? -19.926 8.329 -1.466 1.00 38.00 74 THR A C 1
ATOM 588 O O . THR A 1 74 ? -20.028 7.461 -0.597 1.00 38.00 74 THR A O 1
ATOM 591 N N . SER A 1 75 ? -20.973 8.965 -1.965 1.00 54.19 75 SER A N 1
ATOM 592 C CA . SER A 1 75 ? -22.363 8.672 -1.658 1.00 54.19 75 SER A CA 1
ATOM 593 C C . SER A 1 75 ? -22.857 7.541 -2.558 1.00 54.19 75 SER A C 1
ATOM 595 O O . SER A 1 75 ? -22.655 7.557 -3.766 1.00 54.19 75 SER A O 1
ATOM 597 N N . SER A 1 76 ? -23.549 6.561 -1.984 1.00 39.09 76 SER A N 1
ATOM 598 C CA . SER A 1 76 ? -24.556 5.791 -2.717 1.00 39.09 76 SER A CA 1
ATOM 599 C C . SER A 1 76 ? -25.574 5.217 -1.737 1.00 39.09 76 SER A C 1
ATOM 601 O O . SER A 1 76 ? -25.296 4.370 -0.892 1.00 39.09 76 SER A O 1
ATOM 603 N N . ALA A 1 77 ? -26.772 5.779 -1.832 1.00 50.06 77 ALA A N 1
ATOM 604 C CA . ALA A 1 77 ? -27.997 5.261 -1.263 1.00 50.06 77 ALA A CA 1
ATOM 605 C C . ALA A 1 77 ? -28.552 4.169 -2.182 1.00 50.06 77 ALA A C 1
ATOM 607 O O . ALA A 1 77 ? -28.485 4.337 -3.396 1.00 50.06 77 ALA A O 1
ATOM 608 N N . THR A 1 78 ? -29.145 3.112 -1.619 1.00 39.78 78 THR A N 1
ATOM 609 C CA . THR A 1 78 ? -30.429 2.482 -2.018 1.00 39.78 78 THR A CA 1
ATOM 610 C C . THR A 1 78 ? -30.572 1.104 -1.362 1.00 39.78 78 THR A C 1
ATOM 612 O O . THR A 1 78 ? -29.587 0.403 -1.168 1.00 39.78 78 THR A O 1
ATOM 615 N N . GLY A 1 79 ? -31.810 0.689 -1.060 1.00 35.66 79 GLY A N 1
ATOM 616 C CA . GLY A 1 79 ? -32.125 -0.743 -0.953 1.00 35.66 79 GLY A CA 1
ATOM 617 C C . GLY A 1 79 ? -32.907 -1.207 0.274 1.00 35.66 79 GLY A C 1
ATOM 618 O O . GLY A 1 79 ? -32.427 -2.003 1.068 1.00 35.66 79 GLY A O 1
ATOM 619 N N . THR A 1 80 ? -34.145 -0.745 0.381 1.00 45.69 80 THR A N 1
ATOM 620 C CA . THR A 1 80 ? -35.29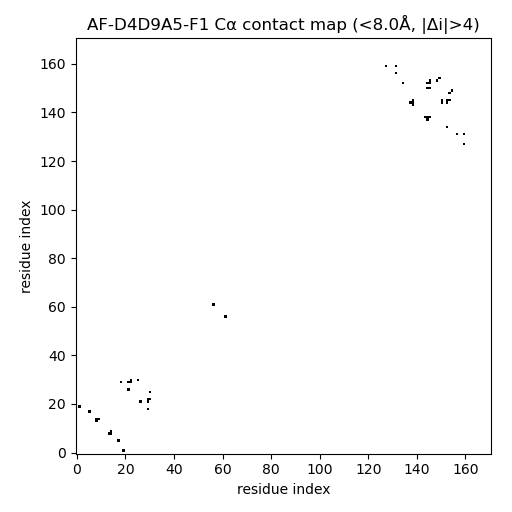4 -1.323 1.095 1.00 45.69 80 THR A CA 1
ATOM 621 C C . THR A 1 80 ? -35.266 -2.855 1.252 1.00 45.69 80 THR A C 1
ATOM 623 O O . THR A 1 80 ? -35.131 -3.554 0.250 1.00 45.69 80 THR A O 1
ATOM 626 N N . ARG A 1 81 ? -35.572 -3.379 2.454 1.00 39.38 81 ARG A N 1
ATOM 627 C CA . ARG A 1 81 ? -36.539 -4.486 2.652 1.00 39.38 81 ARG A CA 1
ATOM 628 C C . ARG A 1 81 ? -36.915 -4.680 4.129 1.00 39.38 81 ARG A C 1
ATOM 630 O O . ARG A 1 81 ? -36.091 -4.695 5.032 1.00 39.38 81 ARG A O 1
ATOM 637 N N . ARG A 1 82 ? -38.227 -4.789 4.317 1.00 47.81 82 ARG A N 1
ATOM 638 C CA . ARG A 1 82 ? -39.020 -4.937 5.542 1.00 47.81 82 ARG A CA 1
ATOM 639 C C . ARG A 1 82 ? -39.126 -6.422 5.913 1.00 47.81 82 ARG A C 1
ATOM 641 O O . ARG A 1 82 ? -39.329 -7.232 5.015 1.00 47.81 82 ARG A O 1
ATOM 648 N N . GLY A 1 83 ? -39.077 -6.767 7.203 1.00 34.81 83 GLY A N 1
ATOM 649 C CA . GLY A 1 83 ? -39.281 -8.147 7.667 1.00 34.81 83 GLY A CA 1
ATOM 650 C C . GLY A 1 83 ? -39.427 -8.280 9.188 1.00 34.81 83 GLY A C 1
ATOM 651 O O . GLY A 1 83 ? -38.443 -8.416 9.896 1.00 34.81 83 GLY A O 1
ATOM 652 N N . THR A 1 84 ? -40.675 -8.166 9.648 1.00 39.81 84 THR A N 1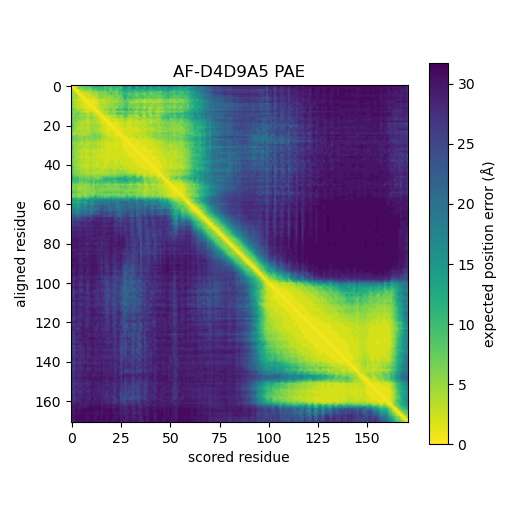
ATOM 653 C CA . THR A 1 84 ? -41.337 -8.788 10.820 1.00 39.81 84 THR A CA 1
ATOM 654 C C . THR A 1 84 ? -40.503 -9.460 11.932 1.00 39.81 84 THR A C 1
ATOM 656 O O . THR A 1 84 ? -39.856 -10.478 11.709 1.00 39.81 84 THR A O 1
ATOM 659 N N . THR A 1 85 ? -40.675 -8.995 13.174 1.00 42.84 85 THR A N 1
ATOM 660 C CA . THR A 1 85 ? -40.533 -9.799 14.410 1.00 42.84 85 THR A CA 1
ATOM 661 C C . THR A 1 85 ? -41.820 -10.615 14.641 1.00 42.84 85 THR A C 1
ATOM 663 O O . THR A 1 85 ? -42.879 -10.159 14.198 1.00 42.84 85 THR A O 1
ATOM 666 N N . PRO A 1 86 ? -41.782 -11.806 15.291 1.00 53.41 86 PRO A N 1
ATOM 667 C CA . PRO A 1 86 ? -41.905 -11.842 16.759 1.00 53.41 86 PRO A CA 1
ATOM 668 C C . PRO A 1 86 ? -41.242 -13.034 17.513 1.00 53.41 86 PRO A C 1
ATOM 670 O O . PRO A 1 86 ? -41.236 -14.173 17.070 1.00 53.41 86 PRO A O 1
ATOM 673 N N . THR A 1 87 ? -40.790 -12.720 18.734 1.00 40.75 87 THR A N 1
ATOM 674 C CA . THR A 1 87 ? -41.038 -13.443 20.005 1.00 40.75 87 THR A CA 1
ATOM 675 C C . THR A 1 87 ? -40.370 -14.794 20.358 1.00 40.75 87 THR A C 1
ATOM 677 O O . THR A 1 87 ? -40.589 -15.838 19.760 1.00 40.75 87 THR A O 1
ATOM 680 N N . SER A 1 88 ? -39.748 -14.739 21.546 1.00 36.62 88 SER A N 1
ATOM 681 C CA . SER A 1 88 ? -39.650 -15.731 22.636 1.00 36.62 88 SER A CA 1
ATOM 682 C C . SER A 1 88 ? -38.499 -16.741 22.728 1.00 36.62 88 SER A C 1
ATOM 684 O O . SER A 1 88 ? -38.274 -17.586 21.877 1.00 36.62 88 SER A O 1
ATOM 686 N N . ALA A 1 89 ? -37.930 -16.679 23.938 1.00 35.25 89 ALA A N 1
ATOM 687 C CA . ALA A 1 89 ? -37.501 -17.769 24.803 1.00 35.25 89 ALA A CA 1
ATOM 688 C C . ALA A 1 89 ? -36.118 -18.404 24.588 1.00 35.25 89 ALA A C 1
ATOM 690 O O . ALA A 1 89 ? -35.846 -19.120 23.637 1.00 35.25 89 ALA A O 1
ATOM 691 N N . ALA A 1 90 ? -35.333 -18.217 25.653 1.00 37.59 90 ALA A N 1
ATOM 692 C CA . ALA A 1 90 ? -34.463 -19.201 26.276 1.00 37.59 90 ALA A CA 1
ATOM 693 C C . ALA A 1 90 ? -33.221 -19.668 25.504 1.00 37.59 90 ALA A C 1
ATOM 695 O O . ALA A 1 90 ? -33.267 -20.417 24.539 1.00 37.59 90 ALA A O 1
ATOM 696 N N . GLY A 1 91 ? -32.075 -19.330 26.098 1.00 45.16 91 GLY A N 1
ATOM 697 C CA . GLY A 1 91 ? -30.961 -20.262 26.184 1.00 45.16 91 GLY A CA 1
ATOM 698 C C . GLY A 1 91 ? -30.261 -20.566 24.869 1.00 45.16 91 GLY A C 1
ATOM 699 O O . GLY A 1 91 ? -30.320 -21.685 24.369 1.00 45.16 91 GLY A O 1
ATOM 700 N N . ARG A 1 92 ? -29.431 -19.631 24.403 1.00 38.88 92 ARG A N 1
ATOM 701 C CA . ARG A 1 92 ? -28.200 -20.044 23.732 1.00 38.88 92 ARG A CA 1
ATOM 702 C C . ARG A 1 92 ? -27.012 -19.318 24.329 1.00 38.88 92 ARG A C 1
ATOM 704 O O . ARG A 1 92 ? -26.867 -18.103 24.254 1.00 38.88 92 ARG A O 1
ATOM 711 N N . ALA A 1 93 ? -26.224 -20.134 25.015 1.00 37.84 93 ALA A N 1
ATOM 712 C CA . ALA A 1 93 ? -24.887 -19.880 25.490 1.00 37.84 93 ALA A CA 1
ATOM 713 C C . ALA A 1 93 ? -24.097 -18.933 24.571 1.00 37.84 93 ALA A C 1
ATOM 715 O O . ALA A 1 93 ? -24.114 -19.073 23.355 1.00 37.84 93 ALA A O 1
ATOM 716 N N . ARG A 1 94 ? -23.376 -17.989 25.180 1.00 47.62 94 ARG A N 1
ATOM 717 C CA . ARG A 1 94 ? -21.914 -17.823 25.057 1.00 47.62 94 ARG A CA 1
ATOM 718 C C . ARG A 1 94 ? -21.230 -18.211 23.724 1.00 47.62 94 ARG A C 1
ATOM 720 O O . ARG A 1 94 ? -20.150 -18.783 23.766 1.00 47.62 94 ARG A O 1
ATOM 727 N N . VAL A 1 95 ? -21.774 -17.859 22.558 1.00 43.66 95 VAL A N 1
ATOM 728 C CA . VAL A 1 95 ? -21.104 -18.103 21.255 1.00 43.66 95 VAL A CA 1
ATOM 729 C C . VAL A 1 95 ? -20.705 -16.801 20.530 1.00 43.66 95 VAL A C 1
ATOM 731 O O . VAL A 1 95 ? -20.051 -16.830 19.500 1.00 43.66 95 VAL A O 1
ATOM 734 N N . GLY A 1 96 ? -20.983 -15.619 21.093 1.00 41.22 96 GLY A N 1
ATOM 735 C CA . GLY A 1 96 ? -20.580 -14.341 20.472 1.00 41.22 96 GLY A CA 1
ATOM 736 C C .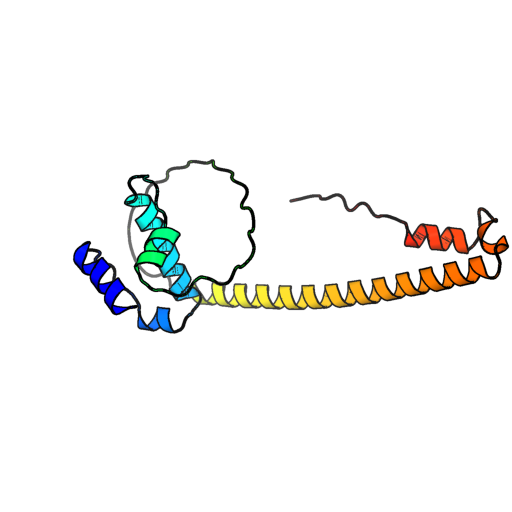 GLY A 1 96 ? -19.143 -13.882 20.768 1.00 41.22 96 GLY A C 1
ATOM 737 O O . GLY A 1 96 ? -18.562 -13.135 19.986 1.00 41.22 96 GLY A O 1
ATOM 738 N N . GLY A 1 97 ? -18.558 -14.314 21.892 1.00 48.41 97 GLY A N 1
ATOM 739 C CA . GLY A 1 97 ? -17.230 -13.863 22.335 1.00 48.41 97 GLY A CA 1
ATOM 740 C C . GLY A 1 97 ? -16.068 -14.608 21.673 1.00 48.41 97 GLY A C 1
ATOM 741 O O . GLY A 1 97 ? -15.074 -13.985 21.315 1.00 48.41 97 GLY A O 1
ATOM 742 N N . ALA A 1 98 ? -16.217 -15.920 21.457 1.00 51.75 98 ALA A N 1
ATOM 743 C CA . ALA A 1 98 ? -15.208 -16.745 20.791 1.00 51.75 98 ALA A CA 1
ATOM 744 C C . ALA A 1 98 ? -15.088 -16.400 19.300 1.00 51.75 98 ALA A C 1
ATOM 746 O O . ALA A 1 98 ? -13.977 -16.262 18.806 1.00 51.75 98 ALA A O 1
ATOM 747 N N . ASN A 1 99 ? -16.214 -16.148 18.619 1.00 56.56 99 ASN A N 1
ATOM 748 C CA . ASN A 1 99 ? -16.222 -15.754 17.207 1.00 56.56 99 ASN A CA 1
ATOM 749 C C . ASN A 1 99 ? -15.558 -14.386 16.986 1.00 56.56 99 ASN A C 1
ATOM 751 O O . ASN A 1 99 ? -14.856 -14.206 16.003 1.00 56.56 99 ASN A O 1
ATOM 755 N N . ASN A 1 100 ? -15.716 -13.436 17.916 1.00 62.97 100 ASN A N 1
ATOM 756 C CA . ASN A 1 100 ? -15.026 -12.143 17.840 1.00 62.97 100 ASN A CA 1
ATOM 757 C C . ASN A 1 100 ? -13.526 -12.255 18.150 1.00 62.97 100 ASN A C 1
ATOM 759 O O . ASN A 1 100 ? -12.728 -11.542 17.545 1.00 62.97 100 ASN A O 1
ATOM 763 N N . LEU A 1 101 ? -13.128 -13.135 19.076 1.00 76.56 101 LEU A N 1
ATOM 764 C CA . LEU A 1 101 ? -11.717 -13.351 19.401 1.00 76.56 101 LEU A CA 1
ATOM 765 C C . LEU A 1 101 ? -10.990 -14.088 18.269 1.00 76.56 101 LEU A C 1
ATOM 767 O O . LEU A 1 101 ? -9.920 -13.649 17.866 1.00 76.56 101 LEU A O 1
ATOM 771 N N . ALA A 1 102 ? -11.607 -15.141 17.726 1.00 78.88 102 ALA A N 1
ATOM 772 C CA . ALA A 1 102 ? -11.106 -15.890 16.577 1.00 78.88 102 ALA A CA 1
ATOM 773 C C . ALA A 1 102 ? -11.004 -14.993 15.337 1.00 78.88 102 ALA A C 1
ATOM 775 O O . ALA A 1 102 ? -9.952 -14.934 14.715 1.00 78.88 102 ALA A O 1
ATOM 776 N N . LEU A 1 103 ? -12.036 -14.189 15.054 1.00 79.00 103 LEU A N 1
ATOM 777 C CA . LEU A 1 103 ? -12.006 -13.222 13.955 1.00 79.00 103 LEU A CA 1
ATOM 778 C C . LEU A 1 103 ? -10.925 -12.146 14.153 1.00 79.00 103 LEU A C 1
ATOM 780 O O . LEU A 1 103 ? -10.264 -11.744 13.202 1.00 79.00 103 LEU A O 1
ATOM 784 N N . THR A 1 104 ? -10.700 -11.686 15.388 1.00 83.44 104 THR A N 1
ATOM 785 C CA . THR A 1 104 ? -9.619 -10.728 15.685 1.00 83.44 104 THR A CA 1
ATOM 786 C C . THR A 1 104 ? -8.236 -11.366 15.522 1.00 83.44 104 THR A C 1
ATOM 788 O O . THR A 1 104 ? -7.320 -10.715 15.025 1.00 83.44 104 THR A O 1
ATOM 791 N N . GLN A 1 105 ? -8.072 -12.628 15.927 1.00 88.06 105 GLN A N 1
ATOM 792 C CA . GLN A 1 105 ? -6.835 -13.386 15.724 1.00 88.06 105 GLN A CA 1
ATOM 793 C C . GLN A 1 105 ? -6.559 -13.600 14.236 1.00 88.06 105 GLN A C 1
ATOM 795 O O . GLN A 1 105 ? -5.435 -13.380 13.799 1.00 88.06 105 GLN A O 1
ATOM 800 N N . GLU A 1 106 ? -7.582 -13.935 13.454 1.00 86.75 106 GLU A N 1
ATOM 801 C CA . GLU A 1 106 ? -7.467 -14.112 12.009 1.00 86.75 106 GLU A CA 1
ATOM 802 C C . GLU A 1 106 ? -7.123 -12.799 11.297 1.00 86.75 106 GLU A C 1
ATOM 804 O O . GLU A 1 106 ? -6.217 -12.772 10.469 1.00 86.75 106 GLU A O 1
ATOM 809 N N . LEU A 1 107 ? -7.728 -11.675 11.698 1.00 84.44 107 LEU A N 1
ATOM 810 C CA . LEU A 1 107 ? -7.343 -10.353 11.192 1.00 84.44 107 LEU A CA 1
ATOM 811 C C . LEU A 1 107 ? -5.897 -9.978 11.535 1.00 84.44 107 LEU A C 1
ATOM 813 O O . LEU A 1 107 ? -5.231 -9.321 10.737 1.00 84.44 107 LEU A O 1
ATOM 817 N N . ASN A 1 108 ? -5.407 -10.346 12.718 1.00 89.12 108 ASN A N 1
ATOM 818 C CA . ASN A 1 108 ? -4.017 -10.085 13.091 1.00 89.12 108 ASN A CA 1
ATOM 819 C C . ASN A 1 108 ? -3.053 -10.986 12.310 1.00 89.12 108 ASN A C 1
ATOM 821 O O . ASN A 1 108 ? -2.066 -10.482 11.782 1.00 89.12 108 ASN A O 1
ATOM 825 N N . ALA A 1 109 ? -3.383 -12.268 12.146 1.00 91.75 109 ALA A N 1
ATOM 826 C CA . ALA A 1 109 ? -2.604 -13.199 11.336 1.00 91.75 109 ALA A CA 1
ATOM 827 C C . ALA A 1 109 ? -2.538 -12.754 9.866 1.00 91.75 109 ALA A C 1
ATOM 829 O O . ALA A 1 109 ? -1.467 -12.747 9.266 1.00 91.75 109 ALA A O 1
ATOM 830 N N . GLN A 1 110 ? -3.658 -12.299 9.295 1.00 91.88 110 GLN A N 1
ATOM 831 C CA . GLN A 1 110 ? -3.692 -11.749 7.938 1.00 91.88 110 GLN A CA 1
ATOM 832 C C . GLN A 1 110 ? -2.846 -10.480 7.803 1.00 91.88 110 GLN A C 1
ATOM 834 O O . GLN A 1 110 ? -2.156 -10.315 6.803 1.00 91.88 110 GLN A O 1
ATOM 839 N N . LYS A 1 111 ? -2.846 -9.591 8.803 1.00 92.62 111 LYS A N 1
ATOM 840 C CA . LYS A 1 111 ? -1.982 -8.398 8.794 1.00 92.62 111 LYS A CA 1
ATOM 841 C C . LYS A 1 111 ? -0.503 -8.754 8.839 1.00 92.62 111 LYS A C 1
ATOM 843 O O . LYS A 1 111 ? 0.281 -8.140 8.124 1.00 92.62 111 LYS A O 1
ATOM 848 N N . GLU A 1 112 ? -0.124 -9.722 9.667 1.00 93.69 112 GLU A N 1
ATOM 849 C CA . GLU A 1 112 ? 1.256 -10.209 9.734 1.00 93.69 112 GLU A CA 1
ATOM 850 C C . GLU A 1 112 ? 1.674 -10.871 8.417 1.00 93.69 112 GLU A C 1
ATOM 852 O O . GLU A 1 112 ? 2.762 -10.591 7.918 1.00 93.69 112 GLU A O 1
ATOM 857 N N . ALA A 1 113 ? 0.787 -11.664 7.810 1.00 93.81 113 ALA A N 1
ATOM 858 C CA . ALA A 1 113 ? 1.015 -12.266 6.501 1.00 93.81 113 ALA A CA 1
ATOM 859 C C . ALA A 1 113 ? 1.187 -11.203 5.405 1.00 93.81 113 ALA A C 1
ATOM 861 O O . ALA A 1 113 ? 2.152 -11.266 4.650 1.00 93.81 113 ALA A O 1
ATOM 862 N N . ILE A 1 114 ? 0.316 -10.188 5.354 1.00 95.12 114 ILE A N 1
ATOM 863 C CA . ILE A 1 114 ? 0.441 -9.071 4.405 1.00 95.12 114 ILE A CA 1
ATOM 864 C C . ILE A 1 114 ? 1.757 -8.327 4.628 1.00 95.12 114 ILE A C 1
ATOM 866 O O . ILE A 1 114 ? 2.486 -8.104 3.671 1.00 95.12 114 ILE A O 1
ATOM 870 N N . ALA A 1 115 ? 2.113 -8.006 5.873 1.00 93.81 115 ALA A N 1
ATOM 871 C CA . ALA A 1 115 ? 3.378 -7.336 6.170 1.00 93.81 115 ALA A CA 1
ATOM 872 C C . ALA A 1 115 ? 4.604 -8.184 5.776 1.00 93.81 115 ALA A C 1
ATOM 874 O O . ALA A 1 115 ? 5.641 -7.636 5.400 1.00 93.81 115 ALA A O 1
ATOM 875 N N . GLY A 1 116 ? 4.508 -9.514 5.863 1.00 95.00 116 GLY A N 1
ATOM 876 C CA . GLY A 1 116 ? 5.515 -10.439 5.340 1.00 95.00 116 GLY A CA 1
ATOM 877 C C . GLY A 1 116 ? 5.611 -10.380 3.815 1.00 95.00 116 GLY A C 1
ATOM 878 O O . GLY A 1 116 ? 6.694 -10.148 3.281 1.00 95.00 116 GLY A O 1
ATOM 879 N N . LEU A 1 117 ? 4.474 -10.491 3.127 1.00 94.88 117 LEU A N 1
ATOM 880 C CA . LEU A 1 117 ? 4.388 -10.421 1.666 1.00 94.88 117 LEU A CA 1
ATOM 881 C C . LEU A 1 117 ? 4.851 -9.068 1.114 1.00 94.88 117 LEU A C 1
ATOM 883 O O . LEU A 1 117 ? 5.489 -9.018 0.069 1.00 94.88 117 LEU A O 1
ATOM 887 N N . GLU A 1 118 ? 4.579 -7.965 1.810 1.00 95.62 118 GLU A N 1
ATOM 888 C CA . GLU A 1 118 ? 5.070 -6.637 1.430 1.00 95.62 118 GLU A CA 1
ATOM 889 C C . GLU A 1 118 ? 6.595 -6.557 1.515 1.00 95.62 118 GLU A C 1
ATOM 891 O O . GLU A 1 118 ? 7.224 -6.017 0.608 1.00 95.62 118 GLU A O 1
ATOM 896 N N . LYS A 1 119 ? 7.209 -7.156 2.542 1.00 96.75 119 LYS A N 1
ATOM 897 C CA . LYS A 1 119 ? 8.674 -7.239 2.634 1.00 96.75 119 LYS A CA 1
ATOM 898 C C . LYS A 1 119 ? 9.266 -8.094 1.522 1.00 96.75 119 LYS A C 1
ATOM 900 O O . LYS A 1 119 ? 10.293 -7.720 0.966 1.00 96.75 119 LYS A O 1
ATOM 905 N N . GLU A 1 120 ? 8.645 -9.227 1.206 1.00 96.94 120 GLU A N 1
ATOM 906 C CA . GLU A 1 120 ? 9.084 -10.087 0.103 1.00 96.94 120 GLU A CA 1
ATOM 907 C C . GLU A 1 120 ? 8.951 -9.363 -1.240 1.00 96.94 120 GLU A C 1
ATOM 909 O O . GLU A 1 120 ? 9.910 -9.324 -2.010 1.00 96.94 120 GLU A O 1
ATOM 914 N N . ARG A 1 121 ? 7.817 -8.698 -1.487 1.00 96.62 121 ARG A N 1
ATOM 915 C CA . ARG A 1 121 ? 7.606 -7.836 -2.659 1.00 96.62 121 ARG A CA 1
ATOM 916 C C . ARG A 1 121 ? 8.712 -6.792 -2.775 1.00 96.62 121 ARG A C 1
ATOM 918 O O . ARG A 1 121 ? 9.313 -6.668 -3.838 1.00 96.62 121 ARG A O 1
ATOM 925 N N . ASP A 1 122 ? 8.992 -6.062 -1.700 1.00 96.00 122 ASP A N 1
ATOM 926 C CA . ASP A 1 122 ? 9.994 -4.994 -1.704 1.00 96.00 122 ASP A CA 1
ATOM 927 C C . ASP A 1 122 ? 11.411 -5.553 -1.901 1.00 96.00 122 ASP A C 1
ATOM 929 O O . ASP A 1 122 ? 12.221 -4.966 -2.619 1.00 96.00 122 ASP A O 1
ATOM 933 N N . PHE A 1 123 ? 11.700 -6.727 -1.335 1.00 97.88 123 PHE A N 1
ATOM 934 C CA . PHE A 1 123 ? 12.966 -7.432 -1.519 1.00 97.88 123 PHE A CA 1
ATOM 935 C C . PHE A 1 123 ? 13.190 -7.858 -2.975 1.00 97.88 123 PHE A C 1
ATOM 937 O O . PHE A 1 123 ? 14.274 -7.636 -3.521 1.00 97.88 123 PHE A O 1
ATOM 944 N N . TYR A 1 124 ? 12.183 -8.451 -3.622 1.00 96.94 124 TYR A N 1
ATOM 945 C CA . TYR A 1 124 ? 12.283 -8.837 -5.030 1.00 96.94 124 TYR A CA 1
ATOM 946 C C . TYR A 1 124 ? 12.311 -7.615 -5.951 1.00 96.94 124 TYR A C 1
ATOM 948 O O . TYR A 1 124 ? 13.113 -7.583 -6.883 1.00 96.94 124 TYR A O 1
ATOM 956 N N . PHE A 1 125 ? 11.524 -6.580 -5.653 1.00 96.06 125 PHE A N 1
ATOM 957 C CA . PHE A 1 125 ? 11.549 -5.322 -6.396 1.00 96.06 125 PHE A CA 1
ATOM 958 C C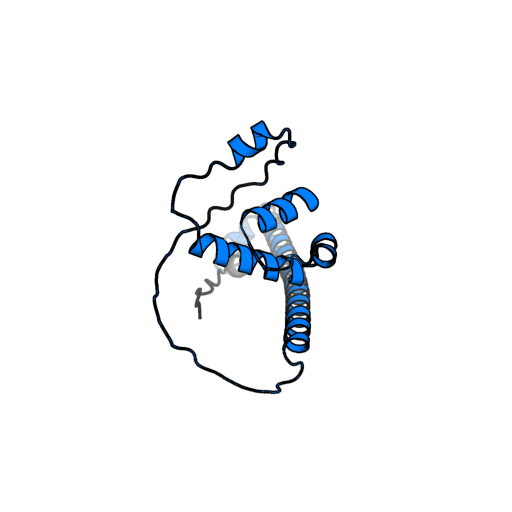 . PHE A 1 12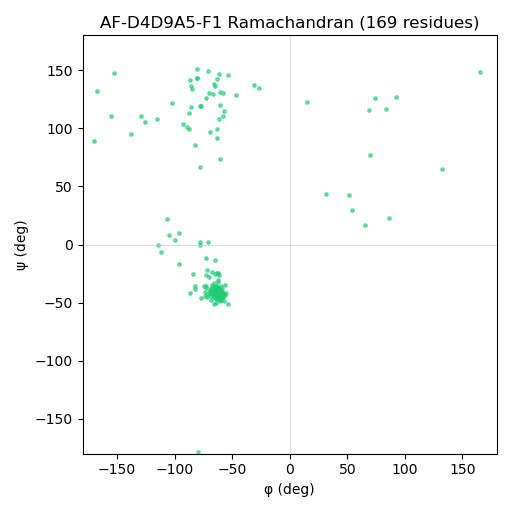5 ? 12.933 -4.664 -6.362 1.00 96.06 125 PHE A C 1
ATOM 960 O O . PHE A 1 125 ? 13.453 -4.285 -7.409 1.00 96.06 125 PHE A O 1
ATOM 967 N N . ALA A 1 126 ? 13.568 -4.590 -5.187 1.00 97.25 126 ALA A N 1
ATOM 968 C CA . ALA A 1 126 ? 14.919 -4.047 -5.055 1.00 97.25 126 ALA A CA 1
ATOM 969 C C . ALA A 1 126 ? 15.931 -4.808 -5.930 1.00 97.25 126 ALA A C 1
ATOM 971 O O . ALA A 1 126 ? 16.701 -4.185 -6.654 1.00 97.25 126 ALA A O 1
ATOM 972 N N . LYS A 1 127 ? 15.872 -6.148 -5.956 1.00 97.69 127 LYS A N 1
ATOM 973 C CA . LYS A 1 127 ? 16.745 -6.961 -6.823 1.00 97.69 127 LYS A CA 1
ATOM 974 C C . LYS A 1 127 ? 16.535 -6.680 -8.308 1.00 97.69 127 LYS A C 1
ATOM 976 O O . LYS A 1 127 ? 17.511 -6.567 -9.042 1.00 97.69 127 LYS A O 1
ATOM 981 N N . LEU A 1 128 ? 15.283 -6.586 -8.756 1.00 96.69 128 LEU A N 1
ATOM 982 C CA . LEU A 1 128 ? 14.974 -6.269 -10.153 1.00 96.69 128 LEU A CA 1
ATOM 983 C C . LEU A 1 128 ? 15.468 -4.863 -10.516 1.00 96.69 128 LEU A C 1
ATOM 985 O O . LEU A 1 128 ? 16.034 -4.672 -11.591 1.00 96.69 128 LEU A O 1
ATOM 989 N N . ARG A 1 129 ? 15.343 -3.904 -9.591 1.00 96.50 129 ARG A N 1
ATOM 990 C CA . ARG A 1 129 ? 15.850 -2.541 -9.766 1.00 96.50 129 ARG A CA 1
ATOM 991 C C . ARG A 1 129 ? 17.376 -2.482 -9.849 1.00 96.50 129 ARG A C 1
ATOM 993 O O . ARG A 1 129 ? 17.896 -1.712 -10.660 1.00 96.50 129 ARG A O 1
ATOM 1000 N N . ASP A 1 130 ? 18.075 -3.277 -9.043 1.00 98.12 130 ASP A N 1
ATOM 1001 C CA . ASP A 1 130 ? 19.535 -3.404 -9.095 1.00 98.12 130 ASP A CA 1
ATOM 1002 C C . ASP A 1 130 ? 19.985 -3.999 -10.439 1.00 98.12 130 ASP A C 1
ATOM 1004 O O . ASP A 1 130 ? 20.910 -3.482 -11.064 1.00 98.12 130 ASP A O 1
ATOM 1008 N N . ILE A 1 131 ? 19.300 -5.042 -10.929 1.00 96.56 131 ILE A N 1
ATOM 1009 C CA . ILE A 1 131 ? 19.570 -5.649 -12.247 1.00 96.56 131 ILE A CA 1
ATOM 1010 C C . ILE A 1 131 ? 19.362 -4.630 -13.373 1.00 96.56 131 ILE A C 1
ATOM 1012 O O . ILE A 1 131 ? 20.205 -4.520 -14.262 1.00 96.56 131 ILE A O 1
ATOM 1016 N N . GLU A 1 132 ? 18.271 -3.864 -13.331 1.00 95.44 132 GLU A N 1
ATOM 1017 C CA . GLU A 1 132 ? 17.999 -2.806 -14.308 1.00 95.44 132 GLU A CA 1
ATOM 1018 C C . GLU A 1 132 ? 19.118 -1.754 -14.327 1.00 95.44 132 GLU A C 1
ATOM 1020 O O . GLU A 1 132 ? 19.566 -1.345 -15.398 1.00 95.44 132 GLU A O 1
ATOM 1025 N N . LEU A 1 133 ? 19.617 -1.355 -13.151 1.00 96.69 133 LEU A N 1
ATOM 1026 C CA . LEU A 1 133 ? 20.721 -0.401 -13.051 1.00 96.69 133 LEU A CA 1
ATOM 1027 C C . LEU A 1 133 ? 22.015 -0.961 -13.656 1.00 96.69 133 LEU A C 1
ATOM 1029 O O . LEU A 1 133 ? 22.700 -0.253 -14.391 1.00 96.69 133 LEU A O 1
ATOM 1033 N N . LEU A 1 134 ? 22.339 -2.225 -13.370 1.00 96.56 134 LEU A N 1
ATOM 1034 C CA . LEU A 1 134 ? 23.519 -2.889 -13.930 1.00 96.56 134 LEU A CA 1
ATOM 1035 C C . LEU A 1 134 ? 23.444 -2.988 -15.457 1.00 96.56 134 LEU A C 1
ATOM 1037 O O . LEU A 1 134 ? 24.451 -2.782 -16.131 1.00 96.56 134 LEU A O 1
ATOM 1041 N N . LEU A 1 135 ? 22.261 -3.260 -16.012 1.00 94.19 135 LEU A N 1
ATOM 1042 C CA . LEU A 1 135 ? 22.060 -3.275 -17.461 1.00 94.19 135 LEU A CA 1
ATOM 1043 C C . LEU A 1 135 ? 22.247 -1.894 -18.083 1.00 94.19 135 LEU A C 1
ATOM 1045 O O . LEU A 1 135 ? 22.946 -1.780 -19.085 1.00 94.19 135 LEU A O 1
ATOM 1049 N N . GLN A 1 136 ? 21.677 -0.849 -17.481 1.00 93.88 136 GLN A N 1
ATOM 1050 C CA . GLN A 1 136 ? 21.858 0.529 -17.950 1.00 93.88 136 GLN A CA 1
ATOM 1051 C C . GLN A 1 136 ? 23.341 0.920 -17.966 1.00 93.88 136 GLN A C 1
ATOM 1053 O O . GLN A 1 136 ? 23.822 1.442 -18.967 1.00 93.88 136 GLN A O 1
ATOM 1058 N N . GLN A 1 137 ? 24.081 0.594 -16.901 1.00 95.31 137 GLN A N 1
ATOM 1059 C CA . GLN A 1 137 ? 25.525 0.841 -16.817 1.00 95.31 137 GLN A CA 1
ATOM 1060 C C . GLN A 1 137 ? 26.316 0.058 -17.875 1.00 95.31 137 GLN A C 1
ATOM 1062 O O . GLN A 1 137 ? 27.257 0.592 -18.459 1.00 95.31 137 GLN A O 1
ATOM 1067 N N . ALA A 1 138 ? 25.943 -1.198 -18.140 1.00 91.94 138 ALA A N 1
ATOM 1068 C CA . ALA A 1 138 ? 26.596 -2.016 -19.160 1.00 91.94 138 ALA A CA 1
ATOM 1069 C C . ALA A 1 138 ? 26.367 -1.463 -20.576 1.00 91.94 138 ALA A C 1
ATOM 1071 O O . ALA A 1 138 ? 27.312 -1.395 -21.357 1.00 91.94 138 ALA A O 1
ATOM 1072 N N . VAL A 1 139 ? 25.144 -1.023 -20.887 1.00 92.31 139 VAL A N 1
ATOM 1073 C CA . VAL A 1 139 ? 24.802 -0.409 -22.183 1.00 92.31 139 VAL A CA 1
ATOM 1074 C C . VAL A 1 139 ? 25.465 0.961 -22.351 1.00 92.31 139 VAL A C 1
ATOM 1076 O O . VAL A 1 139 ? 25.912 1.292 -23.444 1.00 92.31 139 VAL A O 1
ATOM 1079 N N . GLU A 1 140 ? 25.574 1.754 -21.282 1.00 93.12 140 GLU A N 1
ATOM 1080 C CA . GLU A 1 140 ? 26.298 3.031 -21.316 1.00 93.12 140 GLU A CA 1
ATOM 1081 C C . GLU A 1 140 ? 27.795 2.828 -21.605 1.00 93.12 140 GLU A C 1
ATOM 1083 O O . GLU A 1 140 ? 28.388 3.591 -22.369 1.00 93.12 140 GLU A O 1
ATOM 1088 N N . ALA A 1 141 ? 28.401 1.785 -21.028 1.00 93.62 141 ALA A N 1
ATOM 1089 C CA . ALA A 1 141 ? 29.805 1.446 -21.246 1.00 93.62 141 ALA A CA 1
ATOM 1090 C C . ALA A 1 141 ? 30.076 0.842 -22.636 1.00 93.62 141 ALA A C 1
ATOM 1092 O O . ALA A 1 141 ? 31.119 1.127 -23.228 1.00 93.62 141 ALA A O 1
ATOM 1093 N N . ASP A 1 142 ? 29.160 0.022 -23.155 1.00 92.00 142 ASP A N 1
ATOM 1094 C CA . ASP A 1 142 ? 29.236 -0.568 -24.494 1.00 92.00 142 ASP A CA 1
ATOM 1095 C C . ASP A 1 142 ? 27.862 -0.533 -25.201 1.00 92.00 142 ASP A C 1
ATOM 1097 O O . ASP A 1 142 ? 27.040 -1.445 -25.045 1.00 92.00 142 ASP A O 1
ATOM 1101 N N . PRO A 1 143 ? 27.613 0.504 -26.025 1.00 87.94 143 PRO A N 1
ATOM 1102 C CA . PRO A 1 143 ? 26.341 0.679 -26.726 1.00 87.94 143 PRO A CA 1
ATOM 1103 C C . PRO A 1 143 ? 26.014 -0.401 -27.767 1.00 87.94 143 PRO A C 1
ATOM 1105 O O . PRO A 1 143 ? 24.880 -0.457 -28.247 1.00 87.94 143 PRO A O 1
ATOM 1108 N N . GLU A 1 144 ? 26.967 -1.248 -28.171 1.00 87.38 144 GLU A N 1
ATOM 1109 C CA . GLU A 1 144 ? 26.697 -2.333 -29.127 1.00 87.38 144 GLU A CA 1
ATOM 1110 C C . GLU A 1 144 ? 25.864 -3.467 -28.500 1.00 87.38 144 GLU A C 1
ATOM 1112 O O . GLU A 1 144 ? 25.151 -4.173 -29.218 1.00 87.38 144 GLU A O 1
ATOM 1117 N N . LEU A 1 145 ? 25.863 -3.599 -27.165 1.00 82.88 145 LEU A N 1
ATOM 1118 C CA . LEU A 1 145 ? 25.126 -4.638 -26.425 1.00 82.88 145 LEU A CA 1
ATOM 1119 C C . LEU A 1 145 ? 23.598 -4.584 -26.626 1.00 82.88 145 LEU A C 1
ATOM 1121 O O . LEU A 1 145 ? 22.918 -5.608 -26.504 1.00 82.88 145 LEU A O 1
ATOM 1125 N N . GLU A 1 146 ? 23.043 -3.414 -26.947 1.00 83.19 146 GLU A N 1
ATOM 1126 C CA . GLU A 1 146 ? 21.598 -3.222 -27.150 1.00 83.19 146 GLU A CA 1
ATOM 1127 C C . GLU A 1 146 ? 21.178 -3.300 -28.631 1.00 83.19 146 GLU A C 1
ATOM 1129 O O . GLU A 1 146 ? 20.004 -3.508 -28.939 1.00 83.19 146 GLU A O 1
ATOM 1134 N N . LYS A 1 147 ? 22.120 -3.181 -29.576 1.00 80.50 147 LYS A N 1
ATOM 1135 C CA . LYS A 1 147 ? 21.799 -3.078 -31.012 1.00 80.50 147 LYS A CA 1
ATOM 1136 C C . LYS A 1 147 ? 21.318 -4.385 -31.640 1.00 80.50 147 LYS A C 1
ATOM 1138 O O . LYS A 1 147 ? 20.590 -4.343 -32.629 1.00 80.50 147 LYS A O 1
ATOM 1143 N N . GLY A 1 148 ? 21.703 -5.533 -31.088 1.00 80.81 148 GLY A N 1
ATOM 1144 C CA . GLY A 1 148 ? 21.223 -6.833 -31.555 1.00 80.81 148 GLY A CA 1
ATOM 1145 C C . GLY A 1 148 ? 19.764 -7.070 -31.164 1.00 80.81 148 GLY A C 1
ATOM 1146 O O . GLY A 1 148 ? 19.425 -7.007 -29.985 1.00 80.81 148 GLY A O 1
ATOM 1147 N N . ASP A 1 149 ? 18.899 -7.389 -32.130 1.00 73.56 149 ASP A N 1
ATOM 1148 C CA . ASP A 1 149 ? 17.487 -7.708 -31.858 1.00 73.56 149 ASP A CA 1
ATOM 1149 C C . ASP A 1 149 ? 17.296 -8.949 -30.976 1.00 73.56 149 ASP A C 1
ATOM 1151 O O . ASP A 1 149 ? 16.314 -9.026 -30.245 1.00 73.56 149 ASP A O 1
ATOM 1155 N N . ASP A 1 150 ? 18.272 -9.857 -30.977 1.00 81.94 150 ASP A N 1
ATOM 1156 C CA . ASP A 1 150 ? 18.292 -11.080 -30.166 1.00 81.94 150 ASP A CA 1
ATOM 1157 C C . ASP A 1 150 ? 19.290 -10.981 -28.993 1.00 81.94 150 ASP A C 1
ATOM 1159 O O . ASP A 1 150 ? 19.798 -11.982 -28.487 1.00 81.94 150 ASP A O 1
ATOM 1163 N N . SER A 1 151 ? 19.645 -9.759 -28.570 1.00 89.00 151 SER A N 1
ATOM 1164 C CA . SER A 1 151 ? 20.637 -9.578 -27.510 1.00 89.00 151 SER A CA 1
ATOM 1165 C C . SER A 1 151 ? 20.094 -9.993 -26.142 1.00 89.00 151 SER A C 1
ATOM 1167 O O . SER A 1 151 ? 18.903 -9.869 -25.837 1.00 89.00 151 SER A O 1
ATOM 1169 N N . LEU A 1 152 ? 20.990 -10.464 -25.272 1.00 88.12 152 LEU A N 1
ATOM 1170 C CA . LEU A 1 152 ? 20.655 -10.800 -23.887 1.00 88.12 152 LEU A CA 1
ATOM 1171 C C . LEU A 1 152 ? 20.031 -9.600 -23.146 1.00 88.12 152 LEU A C 1
ATOM 1173 O O . LEU A 1 152 ? 19.119 -9.783 -22.345 1.00 88.12 152 LEU A O 1
ATOM 1177 N N . VAL A 1 153 ? 20.478 -8.375 -23.454 1.00 91.50 153 VAL A N 1
ATOM 1178 C CA . VAL A 1 153 ? 19.940 -7.130 -22.881 1.00 91.50 153 VAL A CA 1
ATOM 1179 C C . VAL A 1 153 ? 18.457 -6.971 -23.218 1.00 91.50 153 VAL A C 1
ATOM 1181 O O . VAL A 1 153 ? 17.658 -6.765 -22.304 1.00 91.50 153 VAL A O 1
ATOM 1184 N N . LYS A 1 154 ? 18.067 -7.148 -24.489 1.00 90.00 154 LYS A N 1
ATOM 1185 C CA . LYS A 1 154 ? 16.658 -7.047 -24.906 1.00 90.00 154 LYS A CA 1
ATOM 1186 C C . LYS A 1 154 ? 15.780 -8.114 -24.258 1.00 90.00 154 LYS A C 1
ATOM 1188 O O . LYS A 1 154 ? 14.669 -7.809 -23.831 1.00 90.00 154 LYS A O 1
ATOM 1193 N N . HIS A 1 155 ? 16.280 -9.342 -24.116 1.00 91.75 155 HIS A N 1
ATOM 1194 C CA . HIS A 1 155 ? 15.552 -10.410 -23.426 1.00 91.75 155 HIS A CA 1
ATOM 1195 C C . HIS A 1 155 ? 15.305 -10.088 -21.949 1.00 91.75 155 HIS A C 1
ATOM 1197 O O . HIS A 1 155 ? 14.198 -10.290 -21.452 1.00 91.75 155 HIS A O 1
ATOM 1203 N N . ILE A 1 156 ? 16.309 -9.563 -21.240 1.00 92.94 156 ILE A N 1
ATOM 1204 C CA . ILE A 1 156 ? 16.142 -9.204 -19.827 1.00 92.94 156 ILE A CA 1
ATOM 1205 C C . ILE A 1 156 ? 15.213 -7.991 -19.682 1.00 92.94 156 ILE A C 1
ATOM 1207 O O . ILE A 1 156 ? 14.330 -8.015 -18.828 1.00 92.94 156 ILE A O 1
ATOM 1211 N N . GLN A 1 157 ? 15.341 -6.968 -20.535 1.00 91.69 157 GLN A N 1
ATOM 1212 C CA . GLN A 1 157 ? 14.407 -5.834 -20.566 1.00 91.69 157 GLN A CA 1
ATOM 1213 C C . GLN A 1 157 ? 12.964 -6.299 -20.827 1.00 91.69 157 GLN A C 1
ATOM 1215 O O . GLN A 1 157 ? 12.044 -5.835 -20.157 1.00 91.69 157 GLN A O 1
ATOM 1220 N N . ALA A 1 158 ? 12.756 -7.255 -21.739 1.00 92.12 158 ALA A N 1
ATOM 1221 C CA . ALA A 1 158 ? 11.435 -7.824 -22.005 1.00 92.12 158 ALA A CA 1
ATOM 1222 C C . ALA A 1 158 ? 10.831 -8.500 -20.765 1.00 92.12 158 ALA A C 1
ATOM 1224 O O . ALA A 1 158 ? 9.638 -8.352 -20.522 1.00 92.12 158 ALA A O 1
ATOM 1225 N N . ILE A 1 159 ? 11.642 -9.188 -19.952 1.00 93.44 159 ILE A N 1
ATOM 1226 C CA . ILE A 1 159 ? 11.196 -9.771 -18.676 1.00 93.44 159 ILE A CA 1
ATOM 1227 C C . ILE A 1 159 ? 10.873 -8.668 -17.657 1.00 93.44 159 ILE A C 1
ATOM 1229 O O . ILE A 1 159 ? 9.814 -8.709 -17.037 1.00 93.44 159 ILE A O 1
ATOM 1233 N N . LEU A 1 160 ? 11.755 -7.674 -17.491 1.00 92.81 160 LEU A N 1
ATOM 1234 C CA . LEU A 1 160 ? 11.597 -6.596 -16.502 1.00 92.81 160 LEU A CA 1
ATOM 1235 C C . LEU A 1 160 ? 10.381 -5.702 -16.774 1.00 92.81 160 LEU A C 1
ATOM 1237 O O . LEU A 1 160 ? 9.729 -5.248 -15.834 1.00 92.81 160 LEU A O 1
ATOM 1241 N N . TYR A 1 161 ? 10.075 -5.458 -18.047 1.00 92.44 161 TYR A N 1
ATOM 1242 C CA . TYR A 1 161 ? 8.950 -4.623 -18.473 1.00 92.44 161 TYR A CA 1
ATOM 1243 C C . TYR A 1 161 ? 7.721 -5.429 -18.900 1.00 92.44 161 TYR A C 1
ATOM 1245 O O . TYR A 1 161 ? 6.722 -4.841 -19.327 1.00 92.44 161 TYR A O 1
ATOM 1253 N N . SER A 1 162 ? 7.761 -6.760 -18.772 1.00 89.56 162 SER A N 1
ATOM 1254 C CA . SER A 1 162 ? 6.583 -7.600 -18.962 1.00 89.56 162 SER A CA 1
ATOM 1255 C C . SER A 1 162 ? 5.543 -7.205 -17.921 1.00 89.56 162 SER A C 1
ATOM 1257 O O . SER A 1 162 ? 5.692 -7.460 -16.728 1.00 89.56 162 SER A O 1
ATOM 1259 N N . THR A 1 163 ? 4.478 -6.549 -18.369 1.00 77.12 163 THR A N 1
ATOM 1260 C CA . THR A 1 163 ? 3.355 -6.197 -17.507 1.00 77.12 163 THR A CA 1
ATOM 1261 C C . THR A 1 163 ? 2.320 -7.302 -17.603 1.00 77.12 163 THR A C 1
ATOM 1263 O O . THR A 1 163 ? 1.577 -7.412 -18.577 1.00 77.12 163 THR A O 1
ATOM 1266 N N . GLU A 1 164 ? 2.253 -8.141 -16.574 1.00 64.94 164 GLU A N 1
ATOM 1267 C CA . GLU A 1 164 ? 1.083 -8.981 -16.366 1.00 64.94 164 GLU A CA 1
ATOM 1268 C C . GLU A 1 164 ? -0.050 -8.031 -15.970 1.00 64.94 164 GLU A C 1
ATOM 1270 O O . GLU A 1 164 ? -0.137 -7.576 -14.828 1.00 64.94 164 GLU A O 1
ATOM 1275 N N . VAL A 1 165 ? -0.887 -7.639 -16.933 1.00 55.50 165 VAL A N 1
ATOM 1276 C CA . VAL A 1 165 ? -2.148 -6.965 -16.627 1.00 55.50 165 VAL A CA 1
ATOM 1277 C C . VAL A 1 165 ? -2.964 -7.979 -15.836 1.00 55.50 165 VAL A C 1
ATOM 1279 O O . VAL A 1 165 ? -3.637 -8.813 -16.430 1.00 55.50 165 VAL A O 1
ATOM 1282 N N . LEU A 1 166 ? -2.865 -7.961 -14.504 1.00 50.09 166 LEU A N 1
ATOM 1283 C CA . LEU A 1 166 ? -3.762 -8.724 -13.647 1.00 50.09 166 LEU A CA 1
ATOM 1284 C C . LEU A 1 166 ? -5.172 -8.234 -13.983 1.00 50.09 166 LEU A C 1
ATOM 1286 O O . LEU A 1 166 ? -5.485 -7.072 -13.692 1.00 50.09 166 LEU A O 1
ATOM 1290 N N . PRO A 1 167 ? -6.030 -9.050 -14.627 1.00 47.50 167 PRO A N 1
ATOM 1291 C CA . PRO A 1 167 ? -7.413 -8.666 -14.760 1.00 47.50 167 PRO A CA 1
ATOM 1292 C C . PRO A 1 167 ? -7.935 -8.530 -13.334 1.00 47.50 167 PRO A C 1
ATOM 1294 O O . PRO A 1 167 ? -7.887 -9.469 -12.541 1.00 47.50 167 PRO A O 1
ATOM 1297 N N . LEU A 1 168 ? -8.394 -7.327 -13.004 1.00 47.50 168 LEU A N 1
ATOM 1298 C CA . LEU A 1 168 ? -9.221 -7.057 -11.839 1.00 47.50 168 LEU A CA 1
ATOM 1299 C C . LEU A 1 168 ? -10.517 -7.871 -11.978 1.00 47.50 168 LEU A C 1
ATOM 1301 O O . LEU A 1 168 ? -11.572 -7.320 -12.282 1.00 47.50 168 LEU A O 1
ATOM 1305 N N . SER A 1 169 ? -10.472 -9.190 -11.783 1.00 43.12 169 SER A N 1
ATOM 1306 C CA . SER A 1 169 ? -11.675 -9.966 -11.525 1.00 43.12 169 SER A CA 1
ATOM 1307 C C . SER A 1 169 ? -11.980 -9.817 -10.043 1.00 43.12 169 SER A C 1
ATOM 1309 O O . SER A 1 169 ? -11.560 -10.615 -9.207 1.00 43.12 169 SER A O 1
ATOM 1311 N N . MET A 1 170 ? -12.700 -8.737 -9.740 1.00 46.50 170 MET A N 1
ATOM 1312 C CA . MET A 1 170 ? -13.616 -8.714 -8.610 1.00 46.50 170 MET A CA 1
ATOM 1313 C C . MET A 1 170 ? -14.462 -9.992 -8.631 1.00 46.50 170 MET A C 1
ATOM 1315 O O . MET A 1 170 ? -15.100 -10.300 -9.641 1.00 46.50 170 MET A O 1
ATOM 1319 N N . SER A 1 171 ? -14.504 -10.698 -7.509 1.00 43.59 171 SER A N 1
ATOM 1320 C CA . SER A 1 171 ? -15.665 -11.453 -7.027 1.00 43.59 171 SER A CA 1
ATOM 1321 C C . SER A 1 171 ? -15.575 -11.552 -5.514 1.00 43.59 171 SER A C 1
ATOM 1323 O O . SER A 1 171 ? -14.487 -11.921 -5.023 1.00 43.59 171 SER A O 1
#

Mean predicted aligned error: 20.23 Å

InterPro domains:
  IPR004953 EB1, C-terminal [PF03271] (117-162)
  IPR004953 EB1, C-terminal [PS51230] (92-169)
  IPR027328 Microtubule-associated protein RP/EB [PTHR10623] (8-78)
  IPR036133 EB1, C-terminal domain superfamily [SSF140612] (102-164)
  IPR036872 CH domain superfamily [G3DSA:1.10.418.10] (4-60)
  IPR036872 CH domain superfamily [SSF47576] (7-57)

Solvent-accessible surface area (backbone atoms only — not comparable to full-atom values): 11095 Å² total; per-residue (Å²): 111,70,70,64,53,53,55,48,32,64,75,67,70,49,90,70,85,76,64,58,82,48,46,74,68,67,40,66,67,56,46,47,58,51,47,56,49,50,51,54,50,44,72,74,69,57,89,77,76,89,81,69,66,64,66,57,39,65,77,65,78,57,80,82,80,78,92,73,81,89,75,89,77,84,87,82,88,86,81,90,86,87,83,84,86,86,88,85,82,81,89,77,75,92,61,69,63,58,55,52,50,52,51,51,50,49,54,49,51,50,49,52,49,50,56,50,51,51,51,51,51,52,54,53,48,51,52,54,53,51,51,52,50,52,50,53,53,49,35,72,76,39,63,71,55,63,71,42,91,85,22,72,55,51,55,51,51,51,60,75,67,57,74,80,78,73,77,86,74,84,128

Foldseek 3Di:
DVVVVVVVCVVVVPPDDQPVVVVVVVDPVSVVVVVVVVVVVCVVPPPDDDDDPPVVVVVVPDDDDDDDDDDDDDDDDDDDDDDDDDDDDDDDDDPPPVVVVVVVVVVVVVVVVVVVVVVVVVVVVVVLVVVVVVLVVVCVVPVVQPVDPPHPSVVSVCVSPPDPPPPPPDD

pLDDT: mean 75.24, std 19.89, range [34.81, 98.12]

Radius of gyration: 29.58 Å; Cα contacts (8 Å, |Δi|>4): 27; chains: 1; bounding box: 72×50×66 Å

Sequence (171 aa):
MCFLYIGAFVRHQIDRPVPVQSLIKCRMQDNLEFLQWIKRHWDQYYPGGEYDAVARRKGSGAPPPAAGGARSGTSSATGTRRGTTPTSAAGRARVGGANNLALTQELNAQKEAIAGLEKERDFYFAKLRDIELLLQQAVEADPELEKGDDSLVKHIQAILYSTEVLPLSMS

Secondary structure (DSSP, 8-state):
-HHHHHHHHHHTT--PPP-HHHHTTT-HHHHHHHHHHHHHHHHHH--S----HHHHHHTTTPPPPP-PPP-----------------------S-HHHHHHHHHHHHHHHHHHHHHHHHHHHHHHHHHHHHHHHHHHHHHH-GGGGTSTT-HHHHHHHHHT----------

Organism: Trichophyton verrucosum (strain HKI 0517) (NCBI:txid663202)